Protein AF-A0A9X6LWC4-F1 (afdb_monomer)

Organism: Bacillus thuringiensis subsp. jegathesan (NCBI:txid56955)

Structure (mmCIF, N/CA/C/O backbone):
data_AF-A0A9X6LWC4-F1
#
_entry.id   AF-A0A9X6LWC4-F1
#
loop_
_atom_site.group_PDB
_atom_site.id
_atom_site.type_symbol
_atom_site.label_atom_id
_atom_site.label_alt_id
_atom_site.label_comp_id
_atom_site.label_asym_id
_atom_site.label_entity_id
_atom_site.label_seq_id
_atom_site.pdbx_PDB_ins_code
_atom_site.Cartn_x
_atom_site.Cartn_y
_atom_site.Cartn_z
_atom_site.occupancy
_atom_site.B_iso_or_equiv
_atom_site.auth_seq_id
_atom_site.auth_comp_id
_atom_site.auth_asym_id
_atom_site.auth_atom_id
_atom_site.pdbx_PDB_model_num
ATOM 1 N N . MET A 1 1 ? -7.272 20.776 30.697 1.00 39.56 1 MET A N 1
ATOM 2 C CA . MET A 1 1 ? -6.894 20.901 29.276 1.00 39.56 1 MET A CA 1
ATOM 3 C C . MET A 1 1 ? -7.109 19.540 28.649 1.00 39.56 1 MET A C 1
ATOM 5 O O . MET A 1 1 ? -6.315 18.645 28.894 1.00 39.56 1 MET A O 1
ATOM 9 N N . VAL A 1 2 ? -8.242 19.343 27.979 1.00 39.34 2 VAL A N 1
ATOM 10 C CA . VAL A 1 2 ? -8.470 18.140 27.171 1.00 39.34 2 VAL A CA 1
ATOM 11 C C . VAL A 1 2 ? -7.762 18.434 25.860 1.00 39.34 2 VAL A C 1
ATOM 13 O O . VAL A 1 2 ? -8.121 19.404 25.194 1.00 39.34 2 VAL A O 1
ATOM 16 N N . TYR A 1 3 ? -6.681 17.715 25.565 1.00 38.88 3 TYR A N 1
ATOM 17 C CA . TYR A 1 3 ? -6.051 17.816 24.257 1.00 38.88 3 TYR A CA 1
ATOM 18 C C . TYR A 1 3 ? -7.075 17.309 23.250 1.00 38.88 3 TYR A C 1
ATOM 20 O O . TYR A 1 3 ? -7.349 16.118 23.170 1.00 38.88 3 TYR A O 1
ATOM 28 N N . ASP A 1 4 ? -7.683 18.247 22.536 1.00 38.41 4 ASP A N 1
ATOM 29 C CA . ASP A 1 4 ? -8.535 17.999 21.382 1.00 38.41 4 ASP A CA 1
ATOM 30 C C . ASP A 1 4 ? -7.608 17.603 20.218 1.00 38.41 4 ASP A C 1
ATOM 32 O O . ASP A 1 4 ? -7.445 18.317 19.227 1.00 38.41 4 ASP A O 1
ATOM 36 N N . THR A 1 5 ? -6.882 16.492 20.382 1.00 46.38 5 THR A N 1
ATOM 37 C CA . THR A 1 5 ? -6.217 15.798 19.282 1.00 46.38 5 THR A CA 1
ATOM 38 C C . THR A 1 5 ? -7.335 15.222 18.437 1.00 46.38 5 THR A C 1
ATOM 40 O O . THR A 1 5 ? -7.767 14.091 18.645 1.00 46.38 5 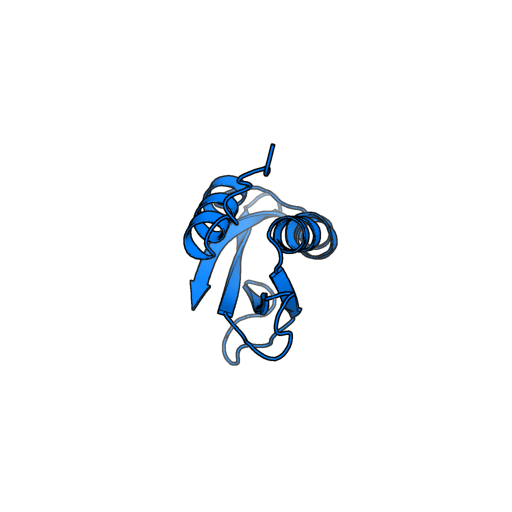THR A O 1
ATOM 43 N N . LYS A 1 6 ? -7.873 16.038 17.525 1.00 50.25 6 LYS A N 1
ATOM 44 C CA . LYS A 1 6 ? -8.778 15.565 16.481 1.00 50.25 6 LYS A CA 1
ATOM 45 C C . LYS A 1 6 ? -8.085 14.400 15.789 1.00 50.25 6 LYS A C 1
ATOM 47 O O . LYS A 1 6 ? -7.118 14.627 15.063 1.00 50.25 6 LYS A O 1
ATOM 52 N N . ALA A 1 7 ? -8.571 13.186 16.032 1.00 58.66 7 ALA A N 1
ATOM 53 C CA . ALA A 1 7 ? -8.177 12.015 15.270 1.00 58.66 7 ALA A CA 1
ATOM 54 C C . ALA A 1 7 ? -8.285 12.386 13.785 1.00 58.66 7 ALA A C 1
ATOM 56 O O . ALA A 1 7 ? -9.342 12.836 13.320 1.00 58.66 7 ALA A O 1
ATOM 57 N N . ILE A 1 8 ? -7.165 12.322 13.066 1.00 68.56 8 ILE A N 1
ATOM 58 C CA . ILE A 1 8 ? -7.135 12.657 11.646 1.00 68.56 8 ILE A CA 1
ATOM 59 C C . ILE A 1 8 ? -8.032 11.631 10.952 1.00 68.56 8 ILE A C 1
ATOM 61 O O . ILE A 1 8 ? -7.849 10.424 11.092 1.00 68.56 8 ILE A O 1
ATOM 65 N N . SER A 1 9 ? -9.061 12.103 10.243 1.00 82.69 9 SER A N 1
ATOM 66 C CA . SER A 1 9 ? -9.969 11.195 9.540 1.00 82.69 9 SER A CA 1
ATOM 67 C C . SER A 1 9 ? -9.189 10.359 8.527 1.00 82.69 9 SER A C 1
ATOM 69 O O . SER A 1 9 ? -8.293 10.901 7.879 1.00 82.69 9 SER A O 1
ATOM 71 N N . TRP A 1 10 ? -9.602 9.109 8.305 1.00 84.69 10 TRP A N 1
ATOM 72 C CA . TRP A 1 10 ? -9.038 8.207 7.293 1.00 84.69 10 TRP A CA 1
ATOM 73 C C . TRP A 1 10 ? -8.682 8.916 5.981 1.00 84.69 10 TRP A C 1
ATOM 75 O O . TRP A 1 10 ? -7.529 8.915 5.563 1.00 84.69 10 TRP A O 1
ATOM 85 N N . ASN A 1 11 ? -9.638 9.636 5.390 1.00 86.12 11 ASN A N 1
ATOM 86 C CA . ASN A 1 11 ? -9.446 10.362 4.131 1.00 86.12 11 ASN A CA 1
ATOM 87 C C . ASN A 1 11 ? -8.302 11.386 4.163 1.00 86.12 11 ASN A C 1
ATOM 89 O O . ASN A 1 11 ? -7.671 11.634 3.137 1.00 86.12 11 ASN A O 1
ATOM 93 N N . GLU A 1 12 ? -8.056 12.018 5.306 1.00 88.88 12 GLU A N 1
ATOM 94 C CA . GLU A 1 12 ? -6.981 12.995 5.450 1.00 88.88 12 GLU A CA 1
ATOM 95 C C . GLU A 1 12 ? -5.627 12.300 5.628 1.00 88.88 12 GLU A C 1
ATOM 97 O O . GLU A 1 12 ? -4.661 12.706 4.982 1.00 88.88 12 GLU A O 1
ATOM 102 N N . SER A 1 13 ? -5.570 11.192 6.377 1.00 89.12 13 SER A N 1
ATOM 103 C CA . SER A 1 13 ? -4.383 10.329 6.425 1.00 89.12 13 SER A CA 1
ATOM 104 C C . SER A 1 13 ? -4.009 9.849 5.016 1.00 89.12 13 SER A C 1
ATOM 106 O O . SER A 1 13 ? -2.857 9.963 4.602 1.00 89.12 13 SER A O 1
ATOM 108 N N . LEU A 1 14 ? -4.983 9.430 4.202 1.00 89.88 14 LEU A N 1
ATOM 109 C CA . LEU A 1 14 ? -4.715 9.003 2.825 1.00 89.88 14 LEU A CA 1
ATOM 110 C C . LEU A 1 14 ? -4.124 10.102 1.943 1.00 89.88 14 LEU A C 1
ATOM 112 O O . LEU A 1 14 ? -3.173 9.859 1.198 1.00 89.88 14 LEU A O 1
ATOM 116 N N . LYS A 1 15 ? -4.651 11.324 2.051 1.00 91.56 15 LYS A N 1
ATOM 117 C CA . LYS A 1 15 ? -4.108 12.479 1.325 1.00 91.56 15 LYS A CA 1
ATOM 118 C C . LYS A 1 15 ? -2.681 12.793 1.755 1.00 91.56 15 LYS A C 1
ATOM 120 O O . LYS A 1 15 ? -1.867 13.160 0.909 1.00 91.56 15 LYS A O 1
ATOM 125 N N . GLN A 1 16 ? -2.369 12.670 3.044 1.00 92.19 16 GLN A N 1
ATOM 126 C CA . GLN A 1 16 ? -1.009 12.869 3.543 1.00 92.19 16 GLN A CA 1
ATOM 127 C C . GLN A 1 16 ? -0.057 11.800 3.005 1.00 92.19 16 GLN A C 1
ATOM 129 O O . GLN A 1 16 ? 1.015 12.151 2.512 1.00 92.19 16 GLN A O 1
ATOM 134 N N . LEU A 1 17 ? -0.474 10.529 3.014 1.00 93.25 17 LEU A N 1
ATOM 135 C CA . LEU A 1 17 ? 0.317 9.430 2.462 1.00 93.25 17 LEU A CA 1
ATOM 136 C C . LEU A 1 17 ? 0.586 9.638 0.963 1.00 93.25 17 LEU A C 1
ATOM 138 O O . LEU A 1 17 ? 1.738 9.598 0.535 1.00 93.25 17 LEU A O 1
ATOM 142 N N . GLN A 1 18 ? -0.448 9.962 0.178 1.00 93.62 18 GLN A N 1
ATOM 143 C CA . GLN A 1 18 ? -0.299 10.271 -1.248 1.00 93.62 18 GLN A CA 1
ATOM 144 C C . GLN A 1 18 ? 0.659 11.431 -1.497 1.00 93.62 18 GLN A C 1
ATOM 146 O O . GLN A 1 18 ? 1.568 11.306 -2.315 1.00 93.62 18 GLN A O 1
ATOM 151 N N . ARG A 1 19 ? 0.496 12.548 -0.783 1.00 93.62 19 ARG A N 1
ATOM 152 C CA . ARG A 1 19 ? 1.377 13.716 -0.933 1.00 93.62 19 ARG A CA 1
ATOM 153 C C . ARG A 1 19 ? 2.828 13.408 -0.586 1.00 93.62 19 ARG A C 1
ATOM 155 O O . ARG A 1 19 ? 3.721 14.008 -1.173 1.00 93.62 19 ARG A O 1
ATOM 162 N N . ARG A 1 20 ? 3.056 12.522 0.385 1.00 93.38 20 ARG A N 1
ATOM 163 C CA . ARG A 1 20 ? 4.398 12.183 0.858 1.00 93.38 20 ARG A CA 1
ATOM 164 C C . ARG A 1 20 ? 5.131 11.235 -0.088 1.00 93.38 20 ARG A C 1
ATOM 166 O O . ARG A 1 20 ? 6.340 11.389 -0.223 1.00 93.38 20 ARG A O 1
ATOM 173 N N . TYR A 1 21 ? 4.421 10.295 -0.718 1.00 94.19 21 TYR A N 1
ATOM 174 C CA . TYR A 1 21 ? 5.051 9.176 -1.426 1.00 94.19 21 TYR A CA 1
ATOM 175 C C . TYR A 1 21 ? 4.789 9.101 -2.931 1.00 94.19 21 TYR A C 1
ATOM 177 O O . TYR A 1 21 ? 5.530 8.416 -3.615 1.00 94.19 21 TYR A O 1
ATOM 185 N N . THR A 1 22 ? 3.802 9.799 -3.492 1.00 94.50 22 THR A N 1
ATOM 186 C CA . THR A 1 22 ? 3.606 9.768 -4.957 1.00 94.50 22 THR A CA 1
ATOM 187 C C . THR A 1 22 ? 4.824 10.372 -5.668 1.00 94.50 22 THR A C 1
ATOM 189 O O . THR A 1 22 ? 5.275 11.458 -5.299 1.00 94.50 22 THR A O 1
ATOM 192 N N . ASN A 1 23 ? 5.343 9.684 -6.687 1.00 92.94 23 ASN A N 1
ATOM 193 C CA . ASN A 1 23 ? 6.566 9.999 -7.438 1.00 92.94 23 ASN A CA 1
ATOM 194 C C . ASN A 1 23 ? 7.851 10.057 -6.596 1.00 92.94 23 ASN A C 1
ATOM 196 O O . ASN A 1 23 ? 8.841 10.669 -7.004 1.00 92.94 23 ASN A O 1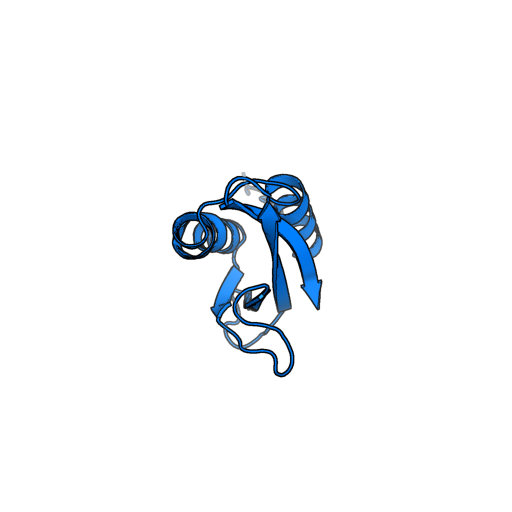
ATOM 200 N N . LYS A 1 24 ? 7.852 9.458 -5.400 1.00 94.38 24 LYS A N 1
ATOM 201 C CA . LYS A 1 24 ? 9.067 9.326 -4.595 1.00 94.38 24 LYS A CA 1
ATOM 202 C C . LYS A 1 24 ? 9.811 8.061 -4.982 1.00 94.38 24 LYS A C 1
ATOM 204 O O . LYS A 1 24 ? 9.233 6.975 -4.982 1.00 94.38 24 LYS A O 1
ATOM 209 N N . GLN A 1 25 ? 11.114 8.216 -5.187 1.00 95.69 25 GLN A N 1
ATOM 210 C CA . GLN A 1 25 ? 12.048 7.104 -5.136 1.00 95.69 25 GLN A CA 1
ATOM 211 C C . GLN A 1 25 ? 12.033 6.497 -3.731 1.00 95.69 25 GLN A C 1
ATOM 213 O O . GLN A 1 25 ? 12.119 7.234 -2.742 1.00 95.69 25 GLN A O 1
ATOM 218 N N . VAL A 1 26 ? 11.943 5.172 -3.655 1.00 94.88 26 VAL A N 1
ATOM 219 C CA . VAL A 1 26 ? 11.914 4.418 -2.399 1.00 94.88 26 VAL A CA 1
ATOM 220 C C . VAL A 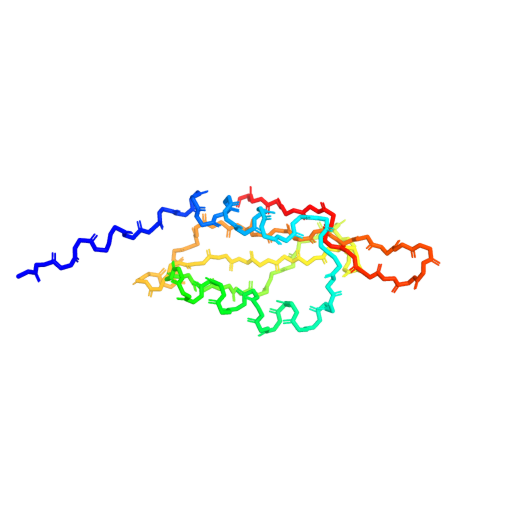1 26 ? 12.769 3.158 -2.504 1.00 94.88 26 VAL A C 1
ATOM 222 O O . VAL A 1 26 ? 12.825 2.523 -3.556 1.00 94.88 26 VAL A O 1
ATOM 225 N N . ASP A 1 27 ? 13.387 2.750 -1.396 1.00 95.69 27 ASP A N 1
ATOM 226 C CA . ASP A 1 27 ? 13.713 1.337 -1.215 1.00 95.69 27 ASP A CA 1
ATOM 227 C C . ASP A 1 27 ? 12.429 0.616 -0.807 1.00 95.69 27 ASP A C 1
ATOM 229 O O . ASP A 1 27 ? 11.770 1.001 0.160 1.00 95.69 27 ASP A O 1
ATOM 233 N N . ARG A 1 28 ? 12.035 -0.413 -1.564 1.00 92.81 28 ARG A N 1
ATOM 234 C CA . ARG A 1 28 ? 10.737 -1.067 -1.360 1.00 92.81 28 ARG A CA 1
ATOM 235 C C . ARG A 1 28 ? 10.593 -1.631 0.045 1.00 92.81 28 ARG A C 1
ATOM 237 O O . ARG A 1 28 ? 9.520 -1.529 0.627 1.00 92.81 28 ARG A O 1
ATOM 244 N N . LYS A 1 29 ? 11.655 -2.239 0.573 1.00 92.31 29 LYS A N 1
ATOM 245 C CA . LYS A 1 29 ? 11.603 -2.921 1.860 1.00 92.31 29 LYS A CA 1
ATOM 246 C C . LYS A 1 29 ? 11.569 -1.913 3.000 1.00 92.31 29 LYS A C 1
ATOM 248 O O . LYS A 1 29 ? 10.743 -2.050 3.892 1.00 92.31 29 LYS A O 1
ATOM 253 N N . GLU A 1 30 ? 12.422 -0.894 2.954 1.00 94.56 30 GLU A N 1
ATOM 254 C CA . GLU A 1 30 ? 12.409 0.201 3.929 1.00 94.56 30 GLU A CA 1
ATOM 255 C C . GLU A 1 30 ? 11.050 0.910 3.946 1.00 94.56 30 GLU A C 1
ATOM 257 O O . GLU A 1 30 ? 10.450 1.097 5.006 1.00 94.56 30 GLU A O 1
ATOM 262 N N . PHE A 1 31 ? 10.506 1.212 2.767 1.00 94.62 31 PHE A N 1
ATOM 263 C CA . PHE A 1 31 ? 9.205 1.852 2.654 1.00 94.62 31 PHE A CA 1
ATOM 264 C C . PHE A 1 31 ? 8.062 0.972 3.184 1.00 94.62 31 PHE A C 1
ATOM 266 O O . PHE A 1 31 ? 7.256 1.445 3.983 1.00 94.62 31 PHE A O 1
ATOM 273 N N . GLU A 1 32 ? 7.973 -0.295 2.767 1.00 93.38 32 GLU A N 1
ATOM 274 C CA . GLU A 1 32 ? 6.868 -1.187 3.146 1.00 93.38 32 GLU A CA 1
ATOM 275 C C . GLU A 1 32 ? 6.941 -1.658 4.608 1.00 93.38 32 GLU A C 1
ATOM 277 O O . GLU A 1 32 ? 5.911 -1.680 5.287 1.00 93.38 32 GLU A O 1
ATOM 282 N N . ASP A 1 33 ? 8.129 -2.024 5.100 1.00 91.81 33 ASP A N 1
ATOM 283 C CA . ASP A 1 33 ? 8.299 -2.641 6.424 1.00 91.81 33 ASP A CA 1
ATOM 284 C C . ASP A 1 33 ? 8.451 -1.604 7.547 1.00 91.81 33 ASP A C 1
ATOM 286 O O . ASP A 1 33 ? 8.145 -1.908 8.705 1.00 91.81 33 ASP A O 1
ATOM 290 N N . ILE A 1 34 ? 8.929 -0.393 7.231 1.00 93.44 34 ILE A N 1
ATOM 291 C CA . ILE A 1 34 ? 9.222 0.648 8.224 1.00 93.44 34 ILE A CA 1
ATOM 292 C C . ILE A 1 34 ? 8.297 1.839 8.015 1.00 93.44 34 ILE A C 1
ATOM 294 O O . ILE A 1 34 ? 7.373 2.037 8.805 1.00 93.44 34 ILE A O 1
ATOM 298 N N . GLU A 1 35 ? 8.494 2.603 6.941 1.00 94.75 35 GLU A N 1
ATOM 299 C CA . GLU A 1 35 ? 7.844 3.910 6.798 1.00 94.75 35 GLU A CA 1
ATOM 300 C C . GLU A 1 35 ? 6.313 3.812 6.739 1.00 94.75 35 GLU A C 1
ATOM 302 O O . GLU A 1 35 ? 5.602 4.571 7.403 1.00 94.75 35 GLU A O 1
ATOM 307 N N . LEU A 1 36 ? 5.790 2.856 5.969 1.00 93.81 36 LEU A N 1
ATOM 308 C CA . LEU A 1 36 ? 4.355 2.635 5.823 1.00 93.81 36 LEU A CA 1
ATOM 309 C C . LEU A 1 36 ? 3.729 2.117 7.126 1.00 93.81 36 LEU A C 1
ATOM 311 O O . LEU A 1 36 ? 2.630 2.531 7.500 1.00 93.81 36 LEU A O 1
ATOM 315 N N . MET A 1 37 ? 4.431 1.225 7.829 1.00 90.75 37 MET A N 1
ATOM 316 C CA . MET A 1 37 ? 3.974 0.650 9.099 1.00 90.75 37 MET A CA 1
ATOM 317 C C . MET A 1 37 ? 3.947 1.692 10.218 1.00 90.75 37 MET A C 1
ATOM 319 O O . MET A 1 37 ? 3.020 1.698 11.029 1.00 90.75 37 MET A O 1
ATOM 323 N N . GLU A 1 38 ? 4.948 2.569 10.269 1.00 93.12 38 GLU A N 1
ATOM 324 C CA . GLU A 1 38 ? 4.985 3.706 11.191 1.00 93.12 38 GLU A CA 1
ATOM 325 C C . GLU A 1 38 ? 3.881 4.709 10.863 1.00 93.12 38 GLU A C 1
ATOM 327 O O . GLU A 1 38 ? 3.118 5.073 11.755 1.00 93.12 38 GLU A O 1
ATOM 332 N N . PHE A 1 39 ? 3.699 5.055 9.583 1.00 93.44 39 PHE A N 1
ATOM 333 C CA . PHE A 1 39 ? 2.636 5.965 9.160 1.00 93.44 39 PHE A CA 1
ATOM 334 C C . PHE A 1 39 ? 1.251 5.510 9.638 1.00 93.44 39 PHE A C 1
ATOM 336 O O . PHE A 1 39 ? 0.497 6.307 10.201 1.00 93.44 39 PHE A O 1
ATOM 343 N N . PHE A 1 40 ? 0.893 4.242 9.417 1.00 91.75 40 PHE A N 1
ATOM 344 C CA . PHE A 1 40 ? -0.418 3.744 9.837 1.00 91.75 40 PHE A CA 1
ATOM 345 C C . PHE A 1 40 ? -0.552 3.682 11.355 1.00 91.75 40 PHE A C 1
ATOM 347 O O . PHE A 1 40 ? -1.595 4.074 11.876 1.00 91.75 40 PHE A O 1
ATOM 354 N N . ARG A 1 41 ? 0.505 3.277 12.064 1.00 89.25 41 ARG A N 1
ATOM 355 C CA . ARG A 1 41 ? 0.524 3.238 13.530 1.00 89.25 41 ARG A CA 1
ATOM 356 C C . ARG A 1 41 ? 0.314 4.619 14.146 1.00 89.25 41 ARG A C 1
ATOM 358 O O . ARG A 1 41 ? -0.489 4.741 15.063 1.00 89.25 41 ARG A O 1
ATOM 365 N N . ASP A 1 42 ? 0.975 5.642 13.610 1.00 90.44 42 ASP A N 1
ATOM 366 C CA . ASP A 1 42 ? 0.852 7.035 14.064 1.00 90.44 42 ASP A CA 1
ATOM 367 C C . ASP A 1 42 ? -0.536 7.636 13.782 1.00 90.44 42 ASP A C 1
ATOM 369 O O . ASP A 1 42 ? -0.896 8.670 14.341 1.00 90.44 42 ASP A O 1
ATOM 373 N N . ASN A 1 43 ? -1.318 6.995 12.908 1.00 88.69 43 ASN A N 1
ATOM 374 C CA . ASN A 1 43 ? -2.677 7.390 12.546 1.00 88.69 43 ASN A CA 1
ATOM 375 C C . ASN A 1 43 ? -3.748 6.427 13.101 1.00 88.69 43 ASN A C 1
ATOM 377 O O . ASN A 1 43 ? -4.878 6.455 12.621 1.00 88.69 43 ASN A O 1
ATOM 381 N N . ASP A 1 44 ? -3.418 5.580 14.082 1.00 89.25 44 ASP A N 1
ATOM 382 C CA . ASP A 1 44 ? -4.347 4.620 14.703 1.00 89.25 44 ASP A CA 1
ATOM 383 C C . ASP A 1 44 ? -4.944 3.581 13.729 1.00 89.25 44 ASP A C 1
ATOM 385 O O . ASP A 1 44 ? -6.073 3.098 13.887 1.00 89.25 44 ASP A O 1
ATOM 389 N N . TYR A 1 45 ? -4.152 3.175 12.734 1.00 91.06 45 TYR A N 1
ATOM 390 C CA . TYR A 1 45 ? -4.490 2.118 11.784 1.00 91.06 45 TYR A CA 1
ATOM 391 C C . TYR A 1 45 ? -3.522 0.934 11.854 1.00 91.06 45 TYR A C 1
ATOM 393 O O . TYR A 1 45 ? -2.354 1.047 12.227 1.00 91.06 45 TYR A O 1
ATOM 401 N N . ILE A 1 46 ? -4.019 -0.225 11.431 1.00 91.00 46 ILE A N 1
ATOM 402 C CA . ILE A 1 46 ? -3.243 -1.452 11.248 1.00 91.00 46 ILE A CA 1
ATOM 403 C C . ILE A 1 46 ? -3.290 -1.812 9.767 1.00 91.00 46 ILE A C 1
ATOM 405 O O . ILE A 1 46 ? -4.373 -1.964 9.202 1.00 91.00 46 ILE A O 1
ATOM 409 N N . SER A 1 47 ? -2.128 -1.981 9.142 1.00 92.25 47 SER A N 1
ATOM 410 C CA . SER A 1 47 ? -1.994 -2.485 7.777 1.00 92.25 47 SER A CA 1
ATOM 411 C C . SER A 1 47 ? -1.601 -3.959 7.785 1.00 92.25 47 SER A C 1
ATOM 413 O O . SER A 1 47 ? -0.619 -4.361 8.404 1.00 92.25 47 SER A O 1
ATOM 415 N N . LEU A 1 48 ? -2.363 -4.784 7.070 1.00 92.56 48 LEU A N 1
ATOM 416 C CA . LEU A 1 48 ? -2.058 -6.201 6.878 1.00 92.56 48 LEU A CA 1
ATOM 417 C C . LEU A 1 48 ? -1.876 -6.490 5.388 1.00 92.56 48 LEU A C 1
ATOM 419 O O . LEU A 1 48 ? -2.765 -6.133 4.608 1.00 92.56 48 LEU A O 1
ATOM 423 N N . PRO A 1 49 ? -0.775 -7.145 4.971 1.00 93.19 49 PRO A N 1
ATOM 424 C C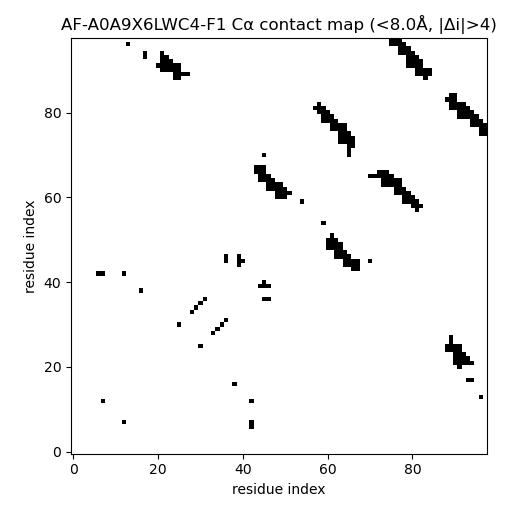A . PRO A 1 49 ? -0.588 -7.545 3.582 1.00 93.19 49 PRO A CA 1
ATOM 425 C C . PRO A 1 49 ? -1.800 -8.322 3.066 1.00 93.19 49 PRO A C 1
ATOM 427 O O . PRO A 1 49 ? -2.288 -9.251 3.711 1.00 93.19 49 PRO A O 1
ATOM 430 N N . THR A 1 50 ? -2.292 -7.942 1.893 1.00 93.12 50 THR A N 1
ATOM 431 C CA . THR A 1 50 ? -3.392 -8.629 1.217 1.00 93.12 50 THR A CA 1
ATOM 432 C C . THR A 1 50 ? -3.015 -8.898 -0.229 1.00 93.12 50 THR A C 1
ATOM 434 O O . THR A 1 50 ? -2.219 -8.172 -0.818 1.00 93.12 50 THR A O 1
ATOM 437 N N . HIS A 1 51 ? -3.578 -9.950 -0.812 1.00 89.94 51 HIS A N 1
ATOM 438 C CA . HIS A 1 51 ? -3.317 -10.329 -2.194 1.00 89.94 51 HIS A CA 1
ATOM 439 C C . HIS A 1 51 ? -4.553 -10.077 -3.055 1.00 89.94 51 HIS A C 1
ATOM 441 O O . HIS A 1 51 ? -5.615 -10.644 -2.798 1.00 89.94 51 HIS A O 1
ATOM 447 N N . ILE A 1 52 ? -4.399 -9.272 -4.106 1.00 89.81 52 ILE A N 1
ATOM 448 C CA . ILE A 1 52 ? -5.445 -9.025 -5.101 1.00 89.81 52 ILE A CA 1
ATOM 449 C C . ILE A 1 52 ? -5.118 -9.822 -6.364 1.00 89.81 52 ILE A C 1
ATOM 451 O O . ILE A 1 52 ? -4.099 -9.599 -7.019 1.00 89.81 52 ILE A O 1
ATOM 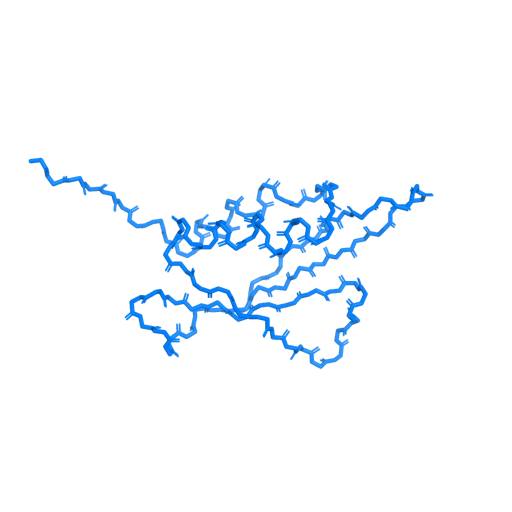455 N N . SER A 1 53 ? -5.993 -10.765 -6.710 1.00 90.50 53 SER A N 1
ATOM 456 C CA . SER A 1 53 ? -5.855 -11.570 -7.925 1.00 90.50 53 SER A CA 1
ATOM 457 C C . SER A 1 53 ? -5.864 -10.690 -9.176 1.00 90.50 53 SER A C 1
ATOM 459 O O . SER A 1 53 ? -6.733 -9.838 -9.333 1.00 90.50 53 SER A O 1
ATOM 461 N N . GLY A 1 54 ? -4.916 -10.932 -10.082 1.00 89.44 54 GLY A N 1
ATOM 462 C CA . GLY A 1 54 ? -4.788 -10.195 -11.343 1.00 89.44 54 GLY A CA 1
ATOM 463 C C . GLY A 1 54 ? -3.827 -9.003 -11.302 1.00 89.44 54 GLY A C 1
ATOM 464 O O . GLY A 1 54 ? -3.482 -8.497 -12.366 1.00 89.44 54 GLY A O 1
ATOM 465 N N . LEU A 1 55 ? -3.334 -8.591 -10.126 1.00 90.00 55 LEU A N 1
ATOM 466 C CA . LEU A 1 55 ? -2.262 -7.595 -10.028 1.00 90.00 55 LEU A CA 1
ATOM 467 C C . LEU A 1 55 ? -0.880 -8.257 -10.081 1.00 90.00 55 LEU A C 1
ATOM 469 O O . LEU A 1 55 ? -0.632 -9.283 -9.444 1.00 90.00 55 LEU A O 1
ATOM 473 N N . SER A 1 56 ? 0.042 -7.655 -10.834 1.00 90.81 56 SER A N 1
ATOM 474 C CA . SER A 1 56 ? 1.438 -8.099 -10.855 1.00 90.81 56 SER A CA 1
ATOM 475 C C . SER A 1 56 ? 2.108 -7.804 -9.514 1.00 90.81 56 SER A C 1
ATOM 477 O O . SER A 1 56 ? 2.205 -6.646 -9.124 1.00 90.81 56 SER A O 1
ATOM 479 N N . LYS A 1 57 ? 2.652 -8.827 -8.847 1.00 88.12 57 LYS A N 1
ATOM 480 C CA . LYS A 1 57 ? 3.372 -8.672 -7.567 1.00 88.12 57 LYS A CA 1
ATOM 481 C C . LYS A 1 57 ? 4.642 -7.822 -7.680 1.00 88.12 57 LYS A C 1
ATOM 483 O O . LYS A 1 57 ? 5.105 -7.273 -6.684 1.00 88.12 57 LYS A O 1
ATOM 488 N N . THR A 1 58 ? 5.222 -7.721 -8.878 1.00 89.31 58 THR A N 1
ATOM 489 C CA . THR A 1 58 ? 6.397 -6.869 -9.104 1.00 89.31 58 THR A CA 1
ATOM 490 C C . THR A 1 58 ? 6.004 -5.397 -9.111 1.00 89.31 58 THR A C 1
ATOM 492 O O . THR A 1 58 ? 6.684 -4.597 -8.480 1.00 89.31 58 THR A O 1
ATOM 495 N N . ARG A 1 59 ? 4.871 -5.071 -9.744 1.00 93.94 59 ARG A N 1
ATOM 496 C CA . ARG A 1 59 ? 4.370 -3.703 -9.926 1.00 93.94 59 ARG A CA 1
ATOM 497 C C . ARG A 1 59 ? 3.483 -3.221 -8.782 1.00 93.94 59 ARG A C 1
ATOM 499 O O . ARG A 1 59 ? 3.390 -2.024 -8.571 1.00 93.94 59 ARG A O 1
ATOM 506 N N . PHE A 1 60 ? 2.834 -4.125 -8.055 1.00 95.62 60 PHE A N 1
ATOM 507 C CA . PHE A 1 60 ? 1.854 -3.762 -7.040 1.00 95.62 60 PHE A CA 1
ATOM 508 C C . PHE A 1 60 ? 2.094 -4.465 -5.708 1.00 95.62 60 PHE A C 1
ATOM 510 O O . PHE A 1 60 ? 2.396 -5.663 -5.665 1.00 95.62 60 PHE A O 1
ATOM 517 N N . THR A 1 61 ? 1.853 -3.735 -4.622 1.00 95.88 61 THR A N 1
ATOM 518 C CA . THR A 1 61 ? 1.539 -4.302 -3.303 1.00 95.88 61 THR A CA 1
ATOM 519 C C . THR A 1 61 ? 0.180 -3.833 -2.836 1.00 95.88 61 THR A C 1
ATOM 521 O O . THR A 1 61 ? -0.349 -2.821 -3.292 1.00 95.88 61 THR A O 1
ATOM 524 N N . SER A 1 62 ? -0.423 -4.601 -1.937 1.00 95.50 62 SER A N 1
ATOM 525 C CA . SER A 1 62 ? -1.715 -4.247 -1.374 1.00 95.50 62 SER A CA 1
ATOM 526 C C . SER A 1 62 ? -1.790 -4.591 0.101 1.00 95.50 62 SER A C 1
ATOM 528 O O . SER A 1 62 ? -1.288 -5.627 0.539 1.00 95.50 62 SER A O 1
ATOM 530 N N . TYR A 1 63 ? -2.483 -3.739 0.853 1.00 95.12 63 TYR A N 1
ATOM 531 C CA . TYR A 1 63 ? -2.701 -3.884 2.286 1.00 95.12 63 TYR A CA 1
ATOM 532 C C . TYR A 1 63 ? -4.178 -3.668 2.611 1.00 95.12 63 TYR A C 1
ATOM 534 O O . TYR A 1 63 ? -4.797 -2.713 2.146 1.00 95.12 63 TYR A O 1
ATOM 542 N N . SER A 1 64 ? -4.758 -4.553 3.417 1.00 93.81 64 SER A N 1
ATOM 543 C CA . SER A 1 64 ? -6.038 -4.290 4.075 1.00 93.81 64 SER A CA 1
ATOM 544 C C . SER A 1 64 ? -5.773 -3.454 5.319 1.00 93.81 64 SER A C 1
ATOM 546 O O . SER A 1 64 ? -4.881 -3.785 6.099 1.00 93.81 64 SER A O 1
ATOM 548 N N . ILE A 1 65 ? -6.534 -2.378 5.485 1.00 93.00 65 ILE A N 1
ATOM 549 C CA . ILE A 1 65 ? -6.344 -1.414 6.563 1.00 93.00 65 ILE A CA 1
ATOM 550 C C . ILE A 1 65 ? -7.512 -1.517 7.539 1.00 93.00 65 ILE A C 1
ATOM 552 O O . ILE A 1 65 ? -8.671 -1.578 7.120 1.00 93.00 65 ILE A O 1
ATOM 556 N N . PHE A 1 66 ? -7.199 -1.544 8.828 1.00 91.19 66 PHE A N 1
ATOM 557 C CA . PHE A 1 66 ? -8.132 -1.717 9.942 1.00 91.19 66 PHE A CA 1
ATOM 558 C C . PHE A 1 66 ? -7.928 -0.600 10.961 1.00 91.19 66 PHE A C 1
ATOM 560 O O . PHE A 1 66 ? -6.841 -0.021 11.022 1.00 91.19 66 PHE A O 1
ATOM 567 N N . THR A 1 67 ? -8.943 -0.300 11.768 1.00 86.75 67 THR A N 1
ATOM 568 C CA . THR A 1 67 ? -8.753 0.582 12.928 1.00 86.75 67 THR A CA 1
ATOM 569 C C . THR A 1 67 ? -8.105 -0.189 14.078 1.00 86.75 67 THR A C 1
ATOM 571 O O . THR A 1 67 ? -8.220 -1.413 14.177 1.00 86.75 67 THR A O 1
ATOM 574 N N . THR A 1 68 ? -7.404 0.513 14.966 1.00 83.38 68 THR A N 1
ATOM 575 C CA . THR A 1 68 ? -6.859 -0.092 16.193 1.00 83.38 68 THR A CA 1
ATOM 576 C C . THR A 1 68 ? -7.943 -0.397 17.233 1.00 83.38 68 THR A C 1
ATOM 578 O O . THR A 1 68 ? -7.791 -1.356 17.993 1.00 83.38 68 THR A O 1
ATOM 581 N N . GLU A 1 69 ? -9.031 0.381 17.246 1.00 78.12 69 GLU A N 1
ATOM 582 C CA . GLU A 1 69 ? -10.169 0.237 18.170 1.00 78.12 69 GLU A CA 1
ATOM 583 C C . GLU A 1 69 ? -11.007 -1.022 17.904 1.00 78.12 69 GLU A C 1
ATOM 585 O O . GLU A 1 69 ? -11.456 -1.677 18.843 1.00 78.12 69 GLU A O 1
ATOM 590 N N . ASP A 1 70 ? -11.199 -1.370 16.629 1.00 75.62 70 ASP A N 1
ATOM 591 C CA . ASP A 1 70 ? -11.964 -2.535 16.186 1.00 75.62 70 ASP A CA 1
ATOM 592 C C . ASP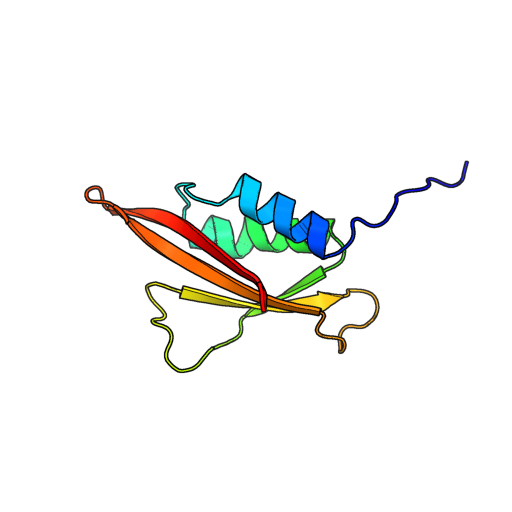 A 1 70 ? -11.174 -3.252 15.088 1.00 75.62 70 ASP A C 1
ATOM 594 O O . ASP A 1 70 ? -11.279 -2.952 13.897 1.00 75.62 70 ASP A O 1
ATOM 598 N N . LYS A 1 71 ? -10.345 -4.207 15.519 1.00 66.69 71 LYS A N 1
ATOM 599 C CA . LYS A 1 71 ? -9.405 -4.934 14.653 1.00 66.69 71 LYS A CA 1
ATOM 600 C C . LYS A 1 71 ? -10.091 -5.764 13.566 1.00 66.69 71 LYS A C 1
ATOM 602 O O . LYS A 1 71 ? -9.426 -6.140 12.605 1.00 66.69 71 LYS A O 1
ATOM 607 N N . ASP A 1 72 ? -11.391 -6.020 13.695 1.00 73.44 72 ASP A N 1
ATOM 608 C CA . ASP A 1 72 ? -12.177 -6.748 12.698 1.00 73.44 72 ASP A CA 1
ATOM 609 C C . ASP A 1 72 ? -12.841 -5.797 11.686 1.00 73.44 72 ASP A C 1
ATOM 611 O O . ASP A 1 72 ? -13.289 -6.217 10.611 1.00 73.44 72 ASP A O 1
ATOM 615 N N . ARG A 1 73 ? -12.854 -4.488 11.969 1.00 81.50 73 ARG A N 1
ATOM 616 C CA . ARG A 1 73 ? -13.410 -3.475 11.077 1.00 81.50 73 ARG A CA 1
ATOM 617 C C . ARG A 1 73 ? -12.373 -2.985 10.072 1.00 81.50 73 ARG A C 1
ATOM 619 O O . ARG A 1 73 ? -11.616 -2.040 10.301 1.00 81.50 73 ARG A O 1
ATOM 626 N N . LYS A 1 74 ? -12.414 -3.585 8.884 1.00 85.75 74 LYS A N 1
ATOM 627 C CA . LYS A 1 74 ? -11.694 -3.084 7.708 1.00 85.75 74 LYS A CA 1
ATOM 628 C C . LYS A 1 74 ? -12.233 -1.708 7.294 1.00 85.75 74 LYS A C 1
ATOM 630 O O . LYS A 1 74 ? -13.426 -1.563 7.027 1.00 85.75 74 LYS A O 1
ATOM 635 N N . VAL A 1 75 ? -11.349 -0.716 7.199 1.00 88.81 75 VAL A N 1
ATOM 636 C CA . VAL A 1 75 ? -11.658 0.642 6.706 1.00 88.81 75 VAL A CA 1
ATOM 637 C C . VAL A 1 75 ? -11.395 0.811 5.214 1.00 88.81 75 VAL A C 1
ATOM 639 O O . VAL A 1 75 ? -12.033 1.648 4.584 1.00 88.81 75 VAL A O 1
ATOM 642 N N . GLY A 1 76 ? -10.507 0.004 4.636 1.00 91.06 76 GLY A N 1
ATOM 643 C CA . GLY A 1 76 ? -10.258 0.019 3.198 1.00 91.06 76 GLY A CA 1
ATOM 644 C C . GLY A 1 76 ? -9.110 -0.886 2.781 1.00 91.06 76 GLY A C 1
ATOM 645 O O . GLY A 1 76 ? -8.549 -1.640 3.584 1.00 91.06 76 GLY A O 1
ATOM 646 N N . THR A 1 77 ? -8.763 -0.820 1.504 1.00 93.56 77 THR A N 1
ATOM 647 C CA . THR A 1 77 ? -7.573 -1.439 0.929 1.00 93.56 77 THR A CA 1
ATOM 648 C C . THR A 1 77 ? -6.694 -0.372 0.297 1.00 93.56 77 THR A C 1
ATOM 650 O O . THR A 1 77 ? -7.135 0.357 -0.585 1.00 93.56 77 THR A O 1
ATOM 653 N N . LEU A 1 78 ? -5.437 -0.313 0.736 1.00 95.25 78 LEU A N 1
ATOM 654 C CA . LEU A 1 78 ? -4.379 0.416 0.049 1.00 95.25 78 LEU A CA 1
ATOM 655 C C . LEU A 1 78 ? -3.793 -0.485 -1.042 1.00 95.25 78 LEU A C 1
ATOM 657 O O . LEU A 1 78 ? -3.473 -1.644 -0.777 1.00 95.25 78 LEU A O 1
ATOM 661 N N . ILE A 1 79 ? -3.609 0.061 -2.238 1.00 96.12 79 ILE A N 1
ATOM 662 C CA . ILE A 1 79 ? -2.834 -0.547 -3.321 1.00 96.12 79 ILE A CA 1
ATOM 663 C C . ILE A 1 79 ? -1.732 0.438 -3.689 1.00 96.12 79 ILE A C 1
ATOM 665 O O . ILE A 1 79 ? -2.015 1.603 -3.958 1.00 96.12 79 ILE A O 1
ATOM 669 N N . ILE A 1 80 ? -0.490 -0.024 -3.695 1.00 96.38 80 ILE A N 1
ATOM 670 C CA . ILE A 1 80 ? 0.679 0.773 -4.056 1.00 96.38 80 ILE A CA 1
ATOM 671 C C . ILE A 1 80 ? 1.167 0.273 -5.400 1.00 96.38 80 ILE A C 1
ATOM 673 O O . ILE A 1 80 ? 1.359 -0.928 -5.582 1.00 96.38 80 ILE A O 1
ATOM 677 N N . GLU A 1 81 ? 1.338 1.191 -6.336 1.00 96.44 81 GLU A N 1
ATOM 678 C CA . GLU A 1 81 ? 1.921 0.929 -7.638 1.00 96.44 81 GLU A CA 1
ATOM 679 C C . GLU A 1 81 ? 3.343 1.459 -7.690 1.00 96.44 81 GLU A C 1
ATOM 681 O O . GLU A 1 81 ? 3.604 2.604 -7.321 1.00 96.44 81 GLU A O 1
ATOM 686 N N . TYR A 1 82 ? 4.241 0.622 -8.189 1.00 96.94 82 TYR A N 1
ATOM 687 C CA . TYR A 1 82 ? 5.637 0.952 -8.384 1.00 96.94 82 TYR A CA 1
ATOM 688 C C . TYR A 1 82 ? 5.988 0.972 -9.864 1.00 96.94 82 TYR A C 1
ATOM 690 O O . TYR A 1 82 ? 5.502 0.150 -10.645 1.00 96.94 82 TYR A O 1
ATOM 698 N N . VAL A 1 83 ? 6.901 1.862 -10.222 1.00 96.31 83 VAL A N 1
ATOM 699 C CA . VAL A 1 83 ? 7.559 1.887 -11.524 1.00 96.31 83 VAL A CA 1
ATOM 700 C C . VAL A 1 83 ? 9.067 1.898 -11.310 1.00 96.31 83 VAL A C 1
ATOM 702 O O . VAL A 1 83 ? 9.562 2.491 -10.355 1.00 96.31 83 VAL A O 1
ATOM 705 N N . GLU A 1 84 ? 9.793 1.207 -12.176 1.00 94.75 84 GLU A N 1
ATOM 706 C CA . GLU A 1 84 ? 11.251 1.241 -12.203 1.00 94.75 84 GLU A CA 1
ATOM 707 C C . GLU A 1 84 ? 11.682 2.157 -13.351 1.00 94.75 84 GLU A C 1
ATOM 709 O O . GLU A 1 84 ? 11.158 2.036 -14.462 1.00 94.7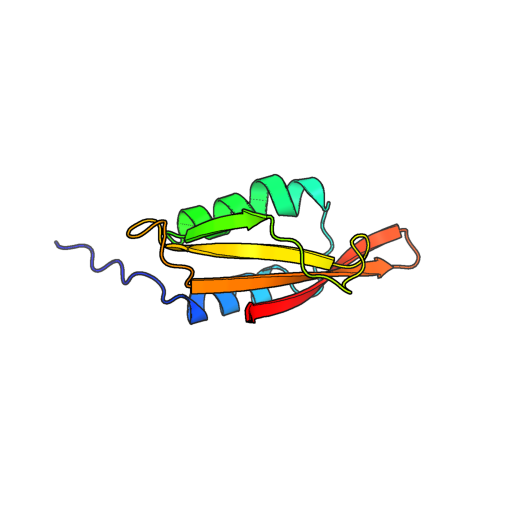5 84 GLU A O 1
ATOM 714 N N . ASP A 1 85 ? 12.568 3.113 -13.067 1.00 91.88 85 ASP A N 1
ATOM 715 C CA . ASP A 1 85 ? 13.125 4.001 -14.091 1.00 91.88 85 ASP A CA 1
ATOM 716 C C . ASP A 1 85 ? 14.306 3.352 -14.839 1.00 91.88 85 ASP A C 1
ATOM 718 O O . ASP A 1 85 ? 14.784 2.275 -14.484 1.00 91.88 85 ASP A O 1
ATOM 722 N N . ASP A 1 86 ? 14.819 4.031 -15.870 1.00 93.81 86 ASP A N 1
ATOM 723 C CA . ASP A 1 86 ? 15.944 3.539 -16.684 1.00 93.81 86 ASP A CA 1
ATOM 724 C C . ASP A 1 86 ? 17.256 3.350 -15.888 1.00 93.81 86 ASP A C 1
ATOM 726 O O . ASP A 1 86 ? 18.206 2.745 -16.387 1.00 93.81 86 ASP A O 1
ATOM 730 N N . ASN A 1 87 ? 17.329 3.864 -14.655 1.00 92.56 87 ASN A N 1
ATOM 731 C CA . ASN A 1 87 ? 18.474 3.729 -13.755 1.00 92.56 87 ASN A CA 1
ATOM 732 C C . ASN A 1 87 ? 18.258 2.647 -12.681 1.00 92.56 87 ASN A C 1
ATOM 734 O O . ASN A 1 87 ? 19.048 2.569 -11.737 1.00 92.56 87 ASN A O 1
ATOM 738 N N . ASN A 1 88 ? 17.222 1.814 -12.819 1.00 89.88 88 ASN A N 1
ATOM 739 C CA . ASN A 1 88 ? 16.797 0.805 -11.845 1.00 89.88 88 ASN A CA 1
ATOM 740 C C . ASN A 1 88 ? 16.380 1.388 -10.481 1.00 89.88 88 ASN A C 1
ATOM 742 O O . ASN A 1 88 ? 16.463 0.709 -9.452 1.00 89.88 88 ASN A O 1
ATOM 746 N N . ASN A 1 89 ? 15.954 2.654 -10.432 1.00 93.31 89 ASN A N 1
ATOM 747 C CA . ASN A 1 89 ? 15.368 3.204 -9.215 1.00 93.31 89 ASN A CA 1
ATOM 748 C C . ASN A 1 89 ? 13.879 2.879 -9.179 1.00 93.31 89 ASN A C 1
ATOM 750 O O . ASN A 1 89 ? 13.150 3.149 -10.135 1.00 93.31 89 ASN A O 1
ATOM 754 N N . LEU A 1 90 ? 13.418 2.360 -8.044 1.00 95.12 90 LEU A N 1
ATOM 755 C CA . LEU A 1 90 ? 12.003 2.122 -7.815 1.00 95.12 90 LEU A CA 1
ATOM 756 C C . LEU A 1 90 ? 11.333 3.398 -7.303 1.00 95.12 90 LEU A C 1
ATOM 758 O O . LEU A 1 90 ? 11.764 3.988 -6.310 1.00 95.12 90 LEU A O 1
ATOM 762 N N . HIS A 1 91 ? 10.247 3.790 -7.952 1.00 95.81 91 HIS A N 1
ATOM 763 C CA . HIS A 1 91 ? 9.410 4.914 -7.555 1.00 95.81 91 HIS A CA 1
ATOM 764 C C . HIS A 1 91 ? 8.007 4.424 -7.247 1.00 95.81 91 HIS A C 1
ATOM 766 O O . HIS A 1 91 ? 7.506 3.505 -7.894 1.00 95.81 91 HIS A O 1
ATOM 772 N N . VAL A 1 92 ? 7.355 5.053 -6.277 1.00 96.50 92 VAL A N 1
ATOM 773 C CA . VAL A 1 92 ? 5.911 4.893 -6.099 1.00 96.50 92 VAL A CA 1
ATOM 774 C C . VAL A 1 92 ? 5.217 5.745 -7.157 1.00 96.50 92 VAL A C 1
ATOM 776 O O . VAL A 1 92 ? 5.210 6.969 -7.058 1.00 96.50 92 VAL A O 1
ATOM 779 N N . GLU A 1 93 ? 4.631 5.104 -8.162 1.00 95.75 93 GLU A N 1
ATOM 780 C CA . GLU A 1 93 ? 3.884 5.777 -9.230 1.00 95.75 93 GLU A CA 1
ATOM 781 C C . GLU A 1 93 ? 2.582 6.352 -8.668 1.00 95.75 93 GLU A C 1
ATOM 783 O O . GLU A 1 93 ? 2.272 7.531 -8.829 1.00 95.75 93 GLU A O 1
ATOM 788 N N . GLN A 1 94 ? 1.816 5.517 -7.959 1.00 94.81 94 GLN A N 1
ATOM 789 C CA . GLN A 1 94 ? 0.504 5.899 -7.455 1.00 94.81 94 GLN A CA 1
ATOM 790 C C . GLN A 1 94 ? 0.076 5.057 -6.250 1.00 94.81 94 GLN A C 1
ATOM 792 O O . GLN A 1 94 ? 0.440 3.891 -6.107 1.00 94.81 94 GLN A O 1
ATOM 797 N N . LEU A 1 95 ? -0.743 5.655 -5.380 1.00 94.75 95 LEU A N 1
ATOM 798 C CA . LEU A 1 95 ? -1.433 4.957 -4.298 1.00 94.75 95 LEU A CA 1
ATOM 799 C C . LEU A 1 95 ? -2.944 5.018 -4.532 1.00 94.75 95 LEU A C 1
ATOM 801 O O . LEU A 1 95 ? -3.508 6.108 -4.681 1.00 94.75 95 LEU A O 1
ATOM 805 N N . TYR A 1 96 ? -3.598 3.860 -4.524 1.00 92.81 96 TYR A N 1
ATOM 806 C CA . TYR A 1 96 ? -5.043 3.710 -4.672 1.00 92.81 96 TYR A CA 1
ATOM 807 C C . TYR A 1 96 ? -5.674 3.277 -3.353 1.00 92.81 96 TYR A C 1
ATOM 809 O O . TYR A 1 96 ? -5.107 2.465 -2.621 1.00 92.81 96 TYR A O 1
ATOM 817 N N . PHE A 1 97 ? -6.878 3.777 -3.087 1.00 90.12 97 PHE A N 1
ATOM 818 C CA . PHE A 1 97 ? -7.655 3.424 -1.904 1.00 90.12 97 PHE A CA 1
ATOM 819 C C . PHE A 1 97 ? -9.045 2.963 -2.325 1.00 90.12 97 PHE A C 1
ATOM 821 O O . PHE A 1 97 ? -9.754 3.708 -3.006 1.00 90.12 97 PHE A O 1
ATOM 828 N N . VAL A 1 98 ? -9.391 1.731 -1.945 1.00 85.75 98 VAL A N 1
ATOM 829 C CA . VAL A 1 98 ? -10.628 1.025 -2.326 1.00 85.75 98 VAL A CA 1
ATOM 830 C 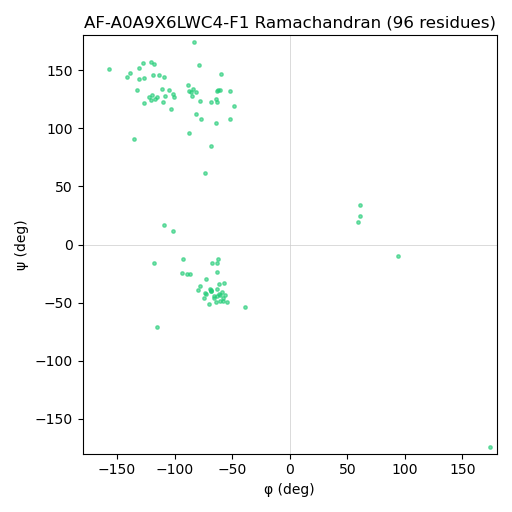C . VAL A 1 98 ? -11.408 0.602 -1.091 1.00 85.75 98 VAL A C 1
ATOM 832 O O . VAL A 1 98 ? -10.761 0.140 -0.120 1.00 85.75 98 VAL A O 1
#

Nearest PDB structures (fol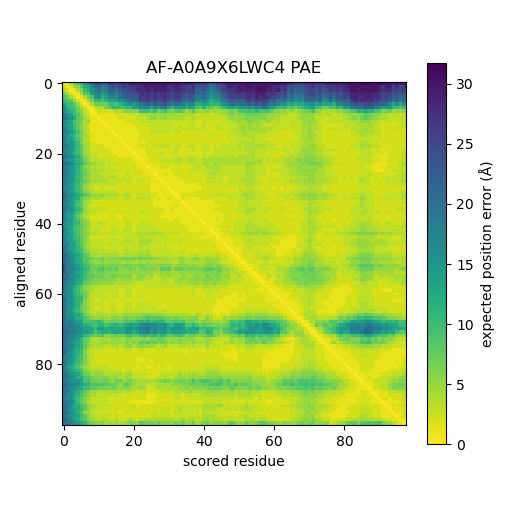dseek):
  1x53-assembly1_A  TM=5.819E-01  e=1.516E+00  Homo sapiens
  1z94-assembly1_B  TM=6.148E-01  e=1.705E+00  Chromobacterium violaceum ATCC 12472
  2m89-assembly1_B  TM=4.663E-01  e=7.931E-01  Colwellia psychrerythraea 34H
  8ojg-assembly1_G  TM=5.359E-01  e=3.073E+00  Escherichia coli
  5muy-assembly1_B  TM=3.379E-01  e=1.198E+00  CAS virus

Secondary structure (DSSP, 8-state):
------PPPHHHHHHHHHHHHTT-B--HHHIIIIIHHHHHHHTTEEEEE---TTS-TTTEEEEEEEESS-TT-EEEEEEEEEEE-TTS-EEEEEEEE-

Foldseek 3Di:
DPPPPPLQDPVRLVVVVFVVAAFDFDDPCCCPVPVVQVSQVVNQKDWDWDDDPPDDPVFKTKTFIDGNVDRVDTPWMKMWGWDADPVRTIGGNGIDTD

Solvent-accessible surface area (backbone atoms only — not comparable to full-atom values): 5683 Å² total; per-residue (Å²): 134,81,81,81,71,72,77,70,50,69,74,56,52,51,51,50,52,43,71,70,39,49,71,29,76,49,57,67,61,58,40,59,72,44,55,50,50,49,54,32,50,79,63,54,31,42,77,40,86,46,87,63,90,92,61,54,73,89,41,37,51,36,27,41,29,20,37,67,92,43,74,85,46,70,77,38,32,44,35,42,32,46,43,70,49,101,84,73,47,39,23,29,63,41,74,47,80,87

Radius of gyration: 14.41 Å; Cα contacts (8 Å, |Δi|>4): 144; chains: 1; bounding box: 32×32×46 Å

pLDDT: mean 87.7, std 13.28, range [38.41, 96.94]

Sequence (98 aa):
MVYDTKAISWNESLKQLQRRYTNKQVDRKEFEDIELMEFFRDNDYISLPTHISGLSKTRFTSYSIFTTEDKDRKVGTLIIEYVEDDNNNLHVEQLYFV

Mean predicted aligned error: 5.53 Å